Protein AF-A0A183EKH5-F1 (afdb_monomer)

Radius of gyration: 19.79 Å; Cα contacts (8 Å, |Δi|>4): 160; chains: 1; bounding box: 36×44×65 Å

Foldseek 3Di:
DLPQLVVVLLVVLCVVPDDWQHPVLLLVLLVDQPDDGTFNKDFADPVQWDDTPNDIDHLLQSLLCLRPNVPRDDCLQKDFDPPHPADSPDPDRMHGNSNSRIDGDDRPPPPPPDPDDDDDDDDDDDDDDDDDDDPDDDDPVSSVVVCVVVVNDDPDD

Nearest PDB structures (foldseek):
  6fzt-assembly1_B-2  TM=9.802E-01  e=2.307E-14  Homo sapiens
  5x6m-assembly1_F  TM=9.794E-01  e=1.094E-13  Mus musculus
  3kmp-assembly1_B  TM=9.823E-01  e=1.390E-13  Mus musculus
  6tbz-assembly1_A  TM=9.755E-01  e=1.663E-13  Homo sapiens
  6zmn-assembly1_B  TM=9.735E-01  e=9.437E-13  Homo sapiens

Mean predicted aligned error: 12.62 Å

InterPro domains:
  IPR003619 MAD homology 1, Dwarfin-type [PF03165] (4-106)
  IPR003619 MAD homology 1, Dwarfin-type [SM00523] (5-109)
  IPR013019 MAD homology, MH1 [PS51075] (1-111)
  IPR013790 SMAD/Dwarfins [PTHR13703] (4-127)
  IPR036578 SMAD MH1 domain superfamily [G3DSA:3.90.520.10] (1-112)
  IPR036578 SMAD MH1 domain superfamily [SSF56366] (5-106)

pLDDT: mean 77.32, std 22.86, range [30.81, 98.12]

Secondary structure (DSSP, 8-state):
-HHHHHHHHHHHHHH--SSSS-HHHHHHHHHSTTS-----EEEPPTTSPEEETTEEE-HHHHHHHHHT-TT---GGGEEE-TT-SS-TTS--SEEE--GGGEEE-------------------------PPP----PPPHHHHHHHHHHTT------

Sequence (157 aa):
MSVHAVDSLVKKLKKKKVGQGTIEDLEFALANPGSHSKCVTIPRSLDGRLQVSHRKGLPHVIYCRVWRWPDLQSHHELKPLPDCLYPYDSKNQLICINPYHYQRIEPQIIPVAMSHSARFPPILHSRNDTPPSVSNIMPSHVCSLFLLNAGLMFRSV

Organism: NCBI:txid637853

Structure (mmCIF, N/CA/C/O backbone):
data_AF-A0A183EKH5-F1
#
_entry.id   AF-A0A183EKH5-F1
#
loop_
_atom_site.group_PDB
_atom_site.id
_atom_site.type_symbol
_atom_site.label_atom_id
_atom_site.label_alt_id
_atom_site.label_comp_id
_atom_site.label_asym_id
_atom_site.label_entity_id
_atom_site.label_seq_id
_atom_site.pdbx_PDB_ins_code
_atom_site.Cartn_x
_atom_site.Cartn_y
_atom_site.Cartn_z
_atom_site.occupancy
_atom_site.B_iso_or_equiv
_atom_site.auth_seq_id
_atom_site.auth_comp_id
_atom_site.auth_asym_id
_atom_site.auth_atom_id
_atom_site.pdbx_PDB_model_num
ATOM 1 N N . MET A 1 1 ? 14.465 6.029 3.962 1.00 55.97 1 MET A N 1
ATOM 2 C CA . MET A 1 1 ? 13.324 6.224 3.028 1.00 55.97 1 MET A CA 1
ATOM 3 C C . MET A 1 1 ? 12.064 5.519 3.517 1.00 55.97 1 MET A C 1
ATOM 5 O O . MET A 1 1 ? 11.029 6.163 3.600 1.00 55.97 1 MET A O 1
ATOM 9 N N . SER A 1 2 ? 12.155 4.229 3.852 1.00 63.34 2 SER A N 1
ATOM 10 C CA . SER A 1 2 ? 11.034 3.371 4.262 1.00 63.34 2 SER A CA 1
ATOM 11 C C . SER A 1 2 ? 10.343 3.797 5.564 1.00 63.34 2 SER A C 1
ATOM 13 O O . SER A 1 2 ? 9.118 3.837 5.603 1.00 63.34 2 SER A O 1
ATOM 15 N N . VAL A 1 3 ? 11.107 4.184 6.592 1.00 70.19 3 VAL A N 1
ATOM 16 C CA . VAL A 1 3 ? 10.573 4.505 7.934 1.00 70.19 3 VAL A CA 1
ATOM 17 C C . VAL A 1 3 ? 9.527 5.627 7.889 1.00 70.19 3 VAL A C 1
ATOM 19 O O . VAL A 1 3 ? 8.388 5.430 8.297 1.00 70.19 3 VAL A O 1
ATOM 22 N N . HIS A 1 4 ? 9.837 6.762 7.252 1.00 83.19 4 HIS A N 1
ATOM 23 C CA . HIS A 1 4 ? 8.874 7.866 7.137 1.00 83.19 4 HIS A CA 1
ATOM 24 C C . HIS A 1 4 ? 7.619 7.515 6.314 1.00 83.19 4 HIS A C 1
ATOM 26 O O . HIS A 1 4 ? 6.554 8.095 6.544 1.00 83.19 4 HIS A O 1
ATOM 32 N N . ALA A 1 5 ? 7.721 6.587 5.352 1.00 84.75 5 ALA A N 1
ATOM 33 C CA . ALA A 1 5 ? 6.577 6.151 4.545 1.00 84.75 5 ALA A CA 1
ATOM 34 C C . ALA A 1 5 ? 5.585 5.332 5.378 1.00 84.75 5 ALA A C 1
ATOM 36 O O . ALA A 1 5 ? 4.370 5.499 5.235 1.00 84.75 5 ALA A O 1
ATOM 37 N N . VAL A 1 6 ? 6.119 4.485 6.258 1.00 90.00 6 VAL A N 1
ATOM 38 C CA . VAL A 1 6 ? 5.360 3.697 7.228 1.00 90.00 6 VAL A CA 1
ATOM 39 C C . VAL A 1 6 ? 4.699 4.608 8.258 1.00 90.00 6 VAL A C 1
ATOM 41 O O . VAL A 1 6 ? 3.483 4.550 8.411 1.00 90.00 6 VAL A O 1
ATOM 44 N N . ASP A 1 7 ? 5.448 5.513 8.891 1.00 88.69 7 ASP A N 1
ATOM 45 C CA . ASP A 1 7 ? 4.896 6.412 9.915 1.00 88.69 7 ASP A CA 1
ATOM 46 C C . ASP A 1 7 ? 3.736 7.254 9.375 1.00 88.69 7 ASP A C 1
ATOM 48 O O . ASP A 1 7 ? 2.693 7.419 10.016 1.00 88.69 7 ASP A O 1
ATOM 52 N N . SER A 1 8 ? 3.907 7.781 8.159 1.00 89.75 8 SER A N 1
ATOM 53 C CA . SER A 1 8 ? 2.878 8.572 7.479 1.00 89.75 8 SER A CA 1
ATOM 54 C C . SER A 1 8 ? 1.634 7.738 7.178 1.00 89.75 8 SER A C 1
ATOM 56 O O . SER A 1 8 ? 0.511 8.239 7.292 1.00 89.75 8 SER A O 1
ATOM 58 N N . LEU A 1 9 ? 1.817 6.463 6.820 1.00 92.06 9 LEU A N 1
ATOM 59 C CA . LEU A 1 9 ? 0.712 5.545 6.590 1.00 92.06 9 LEU A CA 1
ATOM 60 C C . LEU A 1 9 ? -0.034 5.233 7.880 1.00 92.06 9 LEU A C 1
ATOM 62 O O . LEU A 1 9 ? -1.249 5.388 7.917 1.00 92.06 9 LEU A O 1
ATOM 66 N N . VAL A 1 10 ? 0.677 4.838 8.936 1.00 91.88 10 VAL A N 1
ATOM 67 C CA . VAL A 1 10 ? 0.077 4.472 10.225 1.00 91.88 10 VAL A CA 1
ATOM 68 C C . VAL A 1 10 ? -0.741 5.639 10.772 1.00 91.88 10 VAL A C 1
ATOM 70 O O . VAL A 1 10 ? -1.890 5.459 11.169 1.00 91.88 10 VAL A O 1
ATOM 73 N N . LYS A 1 11 ? -0.214 6.870 10.704 1.00 90.81 11 LYS A N 1
ATOM 74 C CA . LYS A 1 11 ? -0.967 8.081 11.074 1.00 90.81 11 LYS A CA 1
ATOM 75 C C . LYS A 1 11 ? -2.237 8.264 10.239 1.00 90.81 11 LYS A C 1
ATOM 77 O O . LYS A 1 11 ? -3.253 8.707 10.772 1.00 90.81 11 LYS A O 1
ATOM 82 N N . LYS A 1 12 ? -2.197 7.945 8.941 1.00 89.56 12 LYS A N 1
ATOM 83 C CA . LYS A 1 12 ? -3.363 8.024 8.049 1.00 89.56 12 LYS A CA 1
ATOM 84 C C . LYS A 1 12 ? -4.394 6.935 8.372 1.00 89.56 12 LYS A C 1
ATOM 86 O O . LYS A 1 12 ? -5.575 7.256 8.459 1.00 89.56 12 LYS A O 1
ATOM 91 N N . LEU A 1 13 ? -3.966 5.692 8.598 1.00 91.00 13 LEU A N 1
ATOM 92 C CA . LEU A 1 13 ? -4.858 4.571 8.913 1.00 91.00 13 LEU A CA 1
ATOM 93 C C . LEU A 1 13 ? -5.489 4.707 10.304 1.00 91.00 13 LEU A C 1
ATOM 95 O O . LEU A 1 13 ? -6.681 4.482 10.434 1.00 91.00 13 LEU A O 1
ATOM 99 N N . LYS A 1 14 ? -4.763 5.211 11.311 1.00 89.19 14 LYS A N 1
ATOM 100 C CA . LYS A 1 14 ? -5.320 5.487 12.653 1.00 89.19 14 LYS A CA 1
ATOM 101 C C . LYS A 1 14 ? -6.452 6.524 12.652 1.00 89.19 14 LYS A C 1
ATOM 103 O O . LYS A 1 14 ? -7.315 6.500 13.525 1.00 89.19 14 LYS A O 1
ATOM 108 N N . LYS A 1 15 ? -6.471 7.444 11.679 1.00 87.44 15 LYS A N 1
ATOM 109 C CA . LYS A 1 15 ? -7.589 8.391 11.497 1.00 87.44 15 LYS A CA 1
ATOM 110 C C . LYS A 1 15 ? -8.827 7.721 10.892 1.00 87.44 15 LYS A C 1
ATOM 112 O O . LYS A 1 15 ? -9.933 8.225 11.064 1.00 87.44 15 LYS A O 1
ATOM 117 N N . LYS A 1 16 ? -8.655 6.594 10.198 1.00 83.50 16 LYS A N 1
ATOM 118 C CA . LYS A 1 16 ? -9.724 5.809 9.582 1.00 83.50 16 LYS A CA 1
ATOM 119 C C . LYS A 1 16 ? -10.201 4.743 10.573 1.00 83.50 16 LYS A C 1
ATOM 121 O O . LYS A 1 16 ? -9.646 3.656 10.631 1.00 83.50 16 LYS A O 1
ATOM 126 N N . LYS A 1 17 ? -11.226 5.067 11.365 1.00 70.31 17 LYS A N 1
ATOM 127 C CA . LYS A 1 17 ? -11.744 4.166 12.415 1.00 70.31 17 LYS A CA 1
ATOM 128 C C . LYS A 1 17 ? -12.761 3.127 11.928 1.00 70.31 17 LYS A C 1
ATOM 130 O O . LYS A 1 17 ? -13.016 2.167 12.640 1.00 70.31 17 LYS A O 1
ATOM 135 N N . VAL A 1 18 ? -13.378 3.332 10.763 1.00 76.31 18 VAL A N 1
ATOM 136 C CA . VAL A 1 18 ? -14.471 2.483 10.257 1.00 76.31 18 VAL A CA 1
ATOM 137 C C . VAL A 1 18 ? -14.274 2.203 8.765 1.00 76.31 18 VAL A C 1
ATOM 139 O O . VAL A 1 18 ? -13.774 3.054 8.023 1.00 76.31 18 VAL A O 1
ATOM 142 N N . GLY A 1 19 ? -14.681 1.009 8.330 1.00 78.62 19 GLY A N 1
ATOM 143 C CA . GLY A 1 19 ? -14.600 0.540 6.945 1.00 78.62 19 GLY A CA 1
ATOM 144 C C . GLY A 1 19 ? -13.411 -0.387 6.689 1.00 78.62 19 GLY A C 1
ATOM 145 O O . GLY A 1 19 ? -12.677 -0.743 7.599 1.00 78.62 19 GLY A O 1
ATOM 146 N N . GLN A 1 20 ? -13.228 -0.798 5.436 1.00 80.38 20 GLN A N 1
ATOM 147 C CA . GLN A 1 20 ? -12.153 -1.704 5.029 1.00 80.38 20 GLN A CA 1
ATOM 148 C C . GLN A 1 20 ? -10.789 -0.999 4.963 1.00 80.38 20 GLN A C 1
ATOM 150 O O . GLN A 1 20 ? -10.694 0.151 4.521 1.00 80.38 20 GLN A O 1
ATOM 155 N N . GLY A 1 21 ? -9.721 -1.705 5.324 1.00 83.50 21 GLY A N 1
ATOM 156 C CA . GLY A 1 21 ? -8.347 -1.227 5.226 1.00 83.50 21 GLY A CA 1
ATOM 157 C C . GLY A 1 21 ? -7.954 -0.354 6.407 1.00 83.50 21 GLY A C 1
ATOM 158 O O . GLY A 1 21 ? -7.357 0.705 6.202 1.00 83.50 21 GLY A O 1
ATOM 159 N N . THR A 1 22 ? -8.363 -0.757 7.611 1.00 92.12 22 THR A N 1
ATOM 160 C CA . THR A 1 22 ? -7.921 -0.144 8.868 1.00 92.12 22 THR A CA 1
ATOM 161 C C . THR A 1 22 ? -6.474 -0.531 9.187 1.00 92.12 22 THR A C 1
ATOM 163 O O . THR A 1 22 ? -5.808 -1.224 8.411 1.00 92.12 22 THR A O 1
ATOM 166 N N . ILE A 1 23 ? -5.960 -0.053 10.323 1.00 92.69 23 ILE A N 1
ATOM 167 C CA . ILE A 1 23 ? -4.639 -0.468 10.797 1.00 92.69 23 ILE A CA 1
ATOM 168 C C . ILE A 1 23 ? -4.629 -1.959 11.164 1.00 92.69 23 ILE A C 1
ATOM 170 O O . ILE A 1 23 ? -3.678 -2.650 10.821 1.00 92.69 23 ILE A O 1
ATOM 174 N N . GLU A 1 24 ? -5.721 -2.474 11.727 1.00 92.31 24 GLU A N 1
ATOM 175 C CA . GLU A 1 24 ? -5.870 -3.883 12.101 1.00 92.31 24 GLU A CA 1
ATOM 176 C C . GLU A 1 24 ? -5.866 -4.795 10.865 1.00 92.31 24 GLU A C 1
ATOM 178 O O . GLU A 1 24 ? -5.232 -5.846 10.873 1.00 92.31 24 GLU A O 1
ATOM 183 N N . ASP A 1 25 ? -6.511 -4.379 9.765 1.00 93.94 25 ASP A N 1
ATOM 184 C CA . ASP A 1 25 ? -6.457 -5.128 8.501 1.00 93.94 25 ASP A CA 1
ATOM 185 C C . ASP A 1 25 ? -5.016 -5.190 7.943 1.00 93.94 25 ASP A C 1
ATOM 187 O O . ASP A 1 25 ? -4.619 -6.205 7.365 1.00 93.94 25 ASP A O 1
ATOM 191 N N . LEU A 1 26 ? -4.221 -4.121 8.115 1.00 94.31 26 LEU A N 1
ATOM 192 C CA . LEU A 1 26 ? -2.812 -4.097 7.707 1.00 94.31 26 LEU A CA 1
ATOM 193 C C . LEU A 1 26 ? -1.951 -4.994 8.599 1.00 94.31 26 LEU A C 1
ATOM 195 O O . LEU A 1 26 ? -1.151 -5.769 8.082 1.00 94.31 26 LEU A O 1
ATOM 199 N N . GLU A 1 27 ? -2.116 -4.903 9.916 1.00 94.38 27 GLU A N 1
ATOM 200 C CA . GLU A 1 27 ? -1.415 -5.753 10.881 1.00 94.38 27 GLU A CA 1
ATOM 201 C C . GLU A 1 27 ? -1.705 -7.231 10.620 1.00 94.38 27 GLU A C 1
ATOM 203 O O . GLU A 1 27 ? -0.777 -8.033 10.530 1.00 94.38 27 GLU A O 1
ATOM 208 N N . PHE A 1 28 ? -2.976 -7.577 10.393 1.00 94.44 28 PHE A N 1
ATOM 209 C CA . PHE A 1 28 ? -3.379 -8.934 10.050 1.00 94.44 28 PHE A CA 1
ATOM 210 C C . PHE A 1 28 ? -2.701 -9.427 8.768 1.00 94.44 28 PHE A C 1
ATOM 212 O O . PHE A 1 28 ? -2.141 -10.523 8.760 1.00 94.44 28 PHE A O 1
ATOM 219 N N . ALA A 1 29 ? -2.718 -8.624 7.697 1.00 95.06 29 ALA A N 1
ATOM 220 C CA . ALA A 1 29 ? -2.089 -8.989 6.430 1.00 95.06 29 ALA A CA 1
ATOM 221 C C . ALA A 1 29 ? -0.576 -9.216 6.578 1.00 95.06 29 ALA A C 1
ATOM 223 O O . ALA A 1 29 ? -0.037 -10.158 6.005 1.00 95.06 29 ALA A O 1
ATOM 224 N N . LEU A 1 30 ? 0.110 -8.369 7.354 1.00 94.44 30 LEU A N 1
ATOM 225 C CA . LEU A 1 30 ? 1.552 -8.478 7.590 1.00 94.44 30 LEU A CA 1
ATOM 226 C C . LEU A 1 30 ? 1.926 -9.673 8.474 1.00 94.44 30 LEU A C 1
ATOM 228 O O . LEU A 1 30 ? 2.942 -10.314 8.209 1.00 94.44 30 LEU A O 1
ATOM 232 N N . ALA A 1 31 ? 1.107 -9.986 9.479 1.00 94.00 31 ALA A N 1
ATOM 233 C CA . ALA A 1 31 ? 1.336 -11.095 10.402 1.00 94.00 31 ALA A CA 1
ATOM 234 C C . ALA A 1 31 ? 0.973 -12.472 9.822 1.00 94.00 31 ALA A C 1
ATOM 236 O O . ALA A 1 31 ? 1.507 -13.476 10.283 1.00 94.00 31 ALA A O 1
ATOM 237 N N . ASN A 1 32 ? 0.104 -12.537 8.803 1.00 93.12 32 ASN A N 1
ATOM 238 C CA . ASN A 1 32 ? -0.390 -13.795 8.230 1.00 93.12 32 ASN A CA 1
ATOM 239 C C . ASN A 1 32 ? -0.114 -13.906 6.715 1.00 93.12 32 ASN A C 1
ATOM 241 O O . ASN A 1 32 ? -1.059 -13.923 5.917 1.00 93.12 32 ASN A O 1
ATOM 245 N N . PRO A 1 33 ? 1.160 -13.988 6.281 1.00 89.69 33 PRO A N 1
ATOM 246 C CA . PRO A 1 33 ? 1.488 -14.194 4.874 1.00 89.69 33 PRO A CA 1
ATOM 247 C C . PRO A 1 33 ? 0.817 -15.462 4.326 1.00 89.69 33 PRO A C 1
ATOM 249 O O . PRO A 1 33 ? 0.893 -16.523 4.937 1.00 89.69 33 PRO A O 1
ATOM 252 N N . GLY A 1 34 ? 0.180 -15.362 3.158 1.00 86.94 34 GLY A N 1
ATOM 253 C CA . GLY A 1 34 ? -0.512 -16.487 2.512 1.00 86.94 34 GLY A CA 1
ATOM 254 C C . GLY A 1 34 ? -1.980 -16.660 2.917 1.00 86.94 34 GLY A C 1
ATOM 255 O O . GLY A 1 34 ? -2.719 -17.336 2.207 1.00 86.94 34 GLY A O 1
ATOM 256 N N . SER A 1 35 ? -2.435 -16.000 3.984 1.00 93.38 35 SER A N 1
ATOM 257 C CA . SER A 1 35 ? -3.857 -15.935 4.328 1.00 93.38 35 SER A CA 1
ATOM 258 C C . SER A 1 35 ? -4.584 -14.878 3.495 1.00 93.38 35 SER A C 1
ATOM 260 O O . SER A 1 35 ? -4.042 -13.809 3.196 1.00 93.38 35 SER A O 1
ATOM 262 N N . HIS A 1 36 ? -5.851 -15.140 3.165 1.00 94.69 36 HIS A N 1
ATOM 263 C CA . HIS A 1 36 ? -6.703 -14.140 2.523 1.00 94.69 36 HIS A CA 1
ATOM 264 C C . HIS A 1 36 ? -6.902 -12.944 3.466 1.00 94.69 36 HIS A C 1
ATOM 266 O O . HIS A 1 36 ? -7.398 -13.084 4.585 1.00 94.69 36 HIS A O 1
ATOM 272 N N . SER A 1 37 ? -6.505 -11.757 3.012 1.00 95.38 37 SER A N 1
ATOM 273 C CA . SER A 1 37 ? -6.561 -10.511 3.779 1.00 95.38 37 SER A CA 1
ATOM 274 C C . SER A 1 37 ? -7.307 -9.433 2.999 1.00 95.38 37 SER A C 1
ATOM 276 O O . SER A 1 37 ? -7.400 -9.478 1.773 1.00 95.38 37 SER A O 1
ATOM 278 N N . LYS A 1 38 ? -7.874 -8.447 3.700 1.00 95.94 38 LYS A N 1
ATOM 279 C CA . LYS A 1 38 ? -8.622 -7.361 3.051 1.00 95.94 38 LYS A CA 1
ATOM 280 C C . LYS A 1 38 ? -7.681 -6.369 2.361 1.00 95.94 38 LYS A C 1
ATOM 282 O O . LYS A 1 38 ? -6.512 -6.228 2.724 1.00 95.94 38 LYS A O 1
ATOM 287 N N . CYS A 1 39 ? -8.199 -5.617 1.384 1.00 96.81 39 CYS A N 1
ATOM 288 C CA . CYS A 1 39 ? -7.435 -4.502 0.816 1.00 96.81 39 CYS A CA 1
ATOM 289 C C . CYS A 1 39 ? -7.195 -3.433 1.883 1.00 96.81 39 CYS A C 1
ATOM 291 O O . CYS A 1 39 ? -8.142 -2.956 2.505 1.00 96.81 39 CYS A O 1
ATOM 293 N N . VAL A 1 40 ? -5.951 -2.983 2.005 1.00 96.88 40 VAL A N 1
ATOM 294 C CA . VAL A 1 40 ? -5.593 -1.780 2.760 1.00 96.88 40 VAL A CA 1
ATOM 295 C C . VAL A 1 40 ? -5.438 -0.654 1.758 1.00 96.88 40 VAL A C 1
ATOM 297 O O . VAL A 1 40 ? -4.564 -0.723 0.899 1.00 96.88 40 VAL A O 1
ATOM 300 N N . THR A 1 41 ? -6.299 0.360 1.814 1.00 95.69 41 THR A N 1
ATOM 301 C CA . THR A 1 41 ? -6.398 1.362 0.742 1.00 95.69 41 THR A CA 1
ATOM 302 C C . THR A 1 41 ? -6.022 2.766 1.188 1.00 95.69 41 THR A C 1
ATOM 304 O O . THR A 1 41 ? -6.428 3.200 2.268 1.00 95.69 41 THR A O 1
ATOM 307 N N . ILE A 1 42 ? -5.390 3.529 0.298 1.00 94.00 42 ILE A N 1
ATOM 308 C CA . ILE A 1 42 ? -5.203 4.978 0.439 1.00 94.00 42 ILE A CA 1
ATOM 309 C C . ILE A 1 42 ? -5.889 5.741 -0.709 1.00 94.00 42 ILE A C 1
ATOM 311 O O . ILE A 1 42 ? -6.065 5.168 -1.785 1.00 94.00 42 ILE A O 1
ATOM 315 N N . PRO A 1 43 ? -6.244 7.028 -0.525 1.00 93.88 43 PRO A N 1
ATOM 316 C CA . PRO A 1 43 ? -6.743 7.861 -1.619 1.00 93.88 43 PRO A CA 1
ATOM 317 C C . PRO A 1 43 ? -5.728 7.991 -2.761 1.00 93.88 43 PRO A C 1
ATOM 319 O O . PRO A 1 43 ? -4.537 8.205 -2.509 1.00 93.88 43 PRO A O 1
ATOM 322 N N . ARG A 1 44 ? -6.211 7.892 -4.002 1.00 95.38 44 ARG A N 1
ATOM 323 C CA . ARG A 1 44 ? -5.446 8.140 -5.228 1.00 95.38 44 ARG A CA 1
ATOM 324 C C . ARG A 1 44 ? -5.204 9.646 -5.389 1.00 95.38 44 ARG A C 1
ATOM 326 O O . ARG A 1 44 ? -6.137 10.437 -5.310 1.00 95.38 44 ARG A O 1
ATOM 333 N N . SER A 1 45 ? -3.955 10.052 -5.618 1.00 94.94 45 SER A N 1
ATOM 334 C CA . SER A 1 45 ? -3.647 11.418 -6.064 1.00 94.94 45 SER A CA 1
ATOM 335 C C . SER A 1 45 ? -3.984 11.586 -7.549 1.00 94.94 45 SER A C 1
ATOM 337 O O . SER A 1 45 ? -4.079 10.600 -8.276 1.00 94.94 45 SER A O 1
ATOM 339 N N . LEU A 1 46 ? -4.089 12.830 -8.028 1.00 93.12 46 LEU A N 1
ATOM 340 C CA . LEU A 1 46 ? -4.387 13.128 -9.438 1.00 93.12 46 LEU A CA 1
ATOM 341 C C . LEU A 1 46 ? -3.432 12.436 -10.425 1.00 93.12 46 LEU A C 1
ATOM 343 O O . LEU A 1 46 ? -3.852 11.993 -11.485 1.00 93.12 46 LEU A O 1
ATOM 347 N N . ASP A 1 47 ? -2.156 12.312 -10.058 1.00 93.62 47 ASP A N 1
ATOM 348 C CA . ASP A 1 47 ? -1.119 11.659 -10.861 1.00 93.62 47 ASP A CA 1
ATOM 349 C C . ASP A 1 47 ? -0.821 10.212 -10.425 1.00 93.62 47 ASP A C 1
ATOM 351 O O . ASP A 1 47 ? 0.119 9.592 -10.917 1.00 93.62 47 ASP A O 1
ATOM 355 N N . GLY A 1 48 ? -1.570 9.676 -9.457 1.00 94.44 48 GLY A N 1
ATOM 356 C CA . GLY A 1 48 ? -1.376 8.337 -8.901 1.00 94.44 48 GLY A CA 1
ATOM 357 C C . GLY A 1 48 ? -0.079 8.132 -8.104 1.00 94.44 48 GLY A C 1
ATOM 358 O O . GLY A 1 48 ? 0.228 6.991 -7.754 1.00 94.44 48 GLY A O 1
ATOM 359 N N . ARG A 1 49 ? 0.697 9.182 -7.808 1.00 95.06 49 ARG A N 1
ATOM 360 C CA . ARG A 1 49 ? 1.961 9.103 -7.056 1.00 95.06 49 ARG A CA 1
ATOM 361 C C . ARG A 1 49 ? 1.810 9.580 -5.612 1.00 95.06 49 ARG A C 1
ATOM 363 O O . ARG A 1 49 ? 1.200 10.605 -5.326 1.00 95.06 49 ARG A O 1
ATOM 370 N N . LEU A 1 50 ? 2.458 8.874 -4.690 1.00 94.19 50 LEU A N 1
ATOM 371 C CA . LEU A 1 50 ? 2.593 9.280 -3.294 1.00 94.19 50 LEU A CA 1
ATOM 372 C C . LEU A 1 50 ? 3.905 10.043 -3.090 1.00 94.19 50 LEU A C 1
ATOM 374 O O . LEU A 1 50 ? 4.968 9.588 -3.515 1.00 94.19 50 LEU A O 1
ATOM 378 N N . GLN A 1 51 ? 3.830 11.184 -2.403 1.00 92.69 51 GLN A N 1
ATOM 379 C CA . GLN A 1 51 ? 4.998 11.938 -1.955 1.00 92.69 51 GLN A CA 1
ATOM 380 C C . GLN A 1 51 ? 5.313 11.608 -0.493 1.00 92.69 51 GLN A C 1
ATOM 382 O O . GLN A 1 51 ? 4.476 11.804 0.385 1.00 92.69 51 GLN A O 1
ATOM 387 N N . VAL A 1 52 ? 6.534 11.144 -0.231 1.00 89.38 52 VAL A N 1
ATOM 388 C CA . VAL A 1 52 ? 7.054 10.884 1.117 1.00 89.38 52 VAL A CA 1
ATOM 389 C C . VAL A 1 52 ? 8.434 11.518 1.232 1.00 89.38 52 VAL A C 1
ATOM 391 O O . VAL A 1 52 ? 9.331 11.171 0.466 1.00 89.38 52 VAL A O 1
ATOM 394 N N . SER A 1 53 ? 8.613 12.434 2.192 1.00 86.19 53 SER A N 1
ATOM 395 C CA . SER A 1 53 ? 9.904 13.085 2.483 1.00 86.19 53 SER A CA 1
ATOM 396 C C . SER A 1 53 ? 10.613 13.584 1.206 1.00 86.19 53 SER A C 1
ATOM 398 O O . SER A 1 53 ? 11.693 13.132 0.839 1.00 86.19 53 SER A O 1
ATOM 400 N N . HIS A 1 54 ? 9.935 14.472 0.470 1.00 86.12 54 HIS A N 1
ATOM 401 C CA . HIS A 1 54 ? 10.394 15.083 -0.792 1.00 86.12 54 HIS A CA 1
ATOM 402 C C . HIS A 1 54 ? 10.616 14.143 -1.989 1.00 86.12 54 HIS A C 1
ATOM 404 O O . HIS A 1 54 ? 10.958 14.623 -3.067 1.00 86.12 54 HIS A O 1
ATOM 410 N N . ARG A 1 55 ? 10.361 12.834 -1.868 1.00 89.94 55 ARG A N 1
ATOM 411 C CA . ARG A 1 55 ? 10.430 11.904 -3.006 1.00 89.94 55 ARG A CA 1
ATOM 412 C C . ARG A 1 55 ? 9.045 11.434 -3.424 1.00 89.94 55 ARG A C 1
ATOM 414 O O . ARG A 1 55 ? 8.186 11.198 -2.577 1.00 89.94 55 ARG A O 1
ATOM 421 N N . LYS A 1 56 ? 8.833 11.300 -4.735 1.00 92.56 56 LYS A N 1
ATOM 422 C CA . LYS A 1 56 ? 7.592 10.784 -5.328 1.00 92.56 56 LYS A CA 1
ATOM 42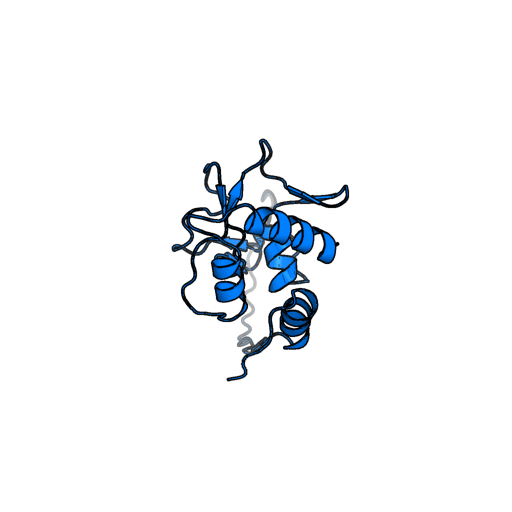3 C C . LYS A 1 56 ? 7.797 9.352 -5.806 1.00 92.56 56 LYS A C 1
ATOM 425 O O . LYS A 1 56 ? 8.824 9.043 -6.400 1.00 92.56 56 LYS A O 1
ATOM 430 N N . GLY A 1 57 ? 6.806 8.499 -5.584 1.00 94.56 57 GLY A N 1
ATOM 431 C CA . GLY A 1 57 ? 6.808 7.127 -6.078 1.00 94.56 57 GLY A CA 1
ATOM 432 C C . GLY A 1 57 ? 5.405 6.538 -6.122 1.00 94.56 57 GLY A C 1
ATOM 433 O O . GLY A 1 57 ? 4.442 7.147 -5.657 1.00 94.56 57 GLY A O 1
ATOM 434 N N . LEU A 1 58 ? 5.284 5.350 -6.701 1.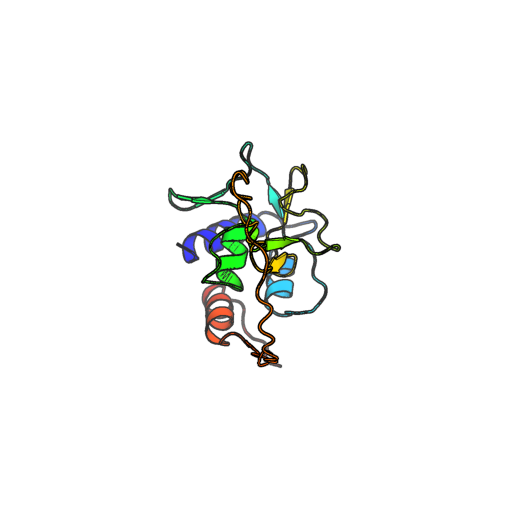00 96.44 58 LEU A N 1
ATOM 435 C CA . LEU A 1 58 ? 4.006 4.652 -6.790 1.00 96.44 58 LEU A CA 1
ATOM 436 C C . LEU A 1 58 ? 3.670 4.007 -5.438 1.00 96.44 58 LEU A C 1
ATOM 438 O O . LEU A 1 58 ? 4.519 3.291 -4.905 1.00 96.44 58 LEU A O 1
ATOM 442 N N . PRO A 1 59 ? 2.470 4.227 -4.866 1.00 96.44 59 PRO A N 1
ATOM 443 C CA . PRO A 1 59 ? 2.175 3.784 -3.505 1.00 96.44 59 PRO A CA 1
ATOM 444 C C . PRO A 1 59 ? 2.354 2.278 -3.298 1.00 96.44 59 PRO A C 1
ATOM 446 O O . PRO A 1 59 ? 3.018 1.862 -2.354 1.00 96.44 59 PRO A O 1
ATOM 449 N N . HIS A 1 60 ? 1.809 1.465 -4.204 1.00 97.31 60 H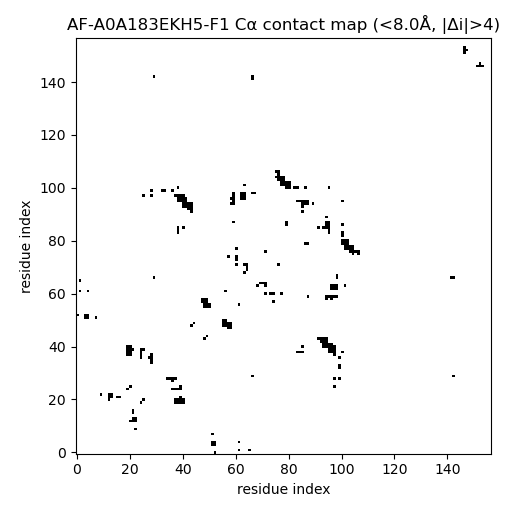IS A N 1
ATOM 450 C CA . HIS A 1 60 ? 1.902 0.008 -4.127 1.00 97.31 60 HIS A CA 1
ATOM 451 C C . HIS A 1 60 ? 3.358 -0.481 -4.227 1.00 97.31 60 HIS A C 1
ATOM 453 O O . HIS A 1 60 ? 3.757 -1.332 -3.440 1.00 97.31 60 HIS A O 1
ATOM 459 N N . VAL A 1 61 ? 4.182 0.118 -5.099 1.00 97.06 61 VAL A N 1
ATOM 460 C CA . VAL A 1 61 ? 5.621 -0.190 -5.203 1.00 97.06 61 VAL A CA 1
ATOM 461 C C . VAL A 1 61 ? 6.358 0.174 -3.917 1.00 97.06 61 VAL A C 1
ATOM 463 O O . VAL A 1 61 ? 7.127 -0.640 -3.414 1.00 97.06 61 VAL A O 1
ATOM 466 N N . ILE A 1 62 ? 6.118 1.373 -3.366 1.00 95.88 62 ILE A N 1
ATOM 467 C CA . ILE A 1 62 ? 6.762 1.831 -2.124 1.00 95.88 62 ILE A CA 1
ATOM 468 C C . ILE A 1 62 ? 6.517 0.810 -1.012 1.00 95.88 62 ILE A C 1
ATOM 470 O O . ILE A 1 62 ? 7.464 0.356 -0.379 1.00 95.88 62 ILE A O 1
ATOM 474 N N . TYR A 1 63 ? 5.260 0.427 -0.796 1.00 96.50 63 TYR A N 1
ATOM 475 C CA . TYR A 1 63 ? 4.886 -0.450 0.309 1.00 96.50 63 TYR A CA 1
ATOM 476 C C . TYR A 1 63 ? 5.255 -1.925 0.072 1.00 96.50 63 TYR A C 1
ATOM 478 O O . TYR A 1 63 ? 5.738 -2.579 0.996 1.00 96.50 63 TYR A O 1
ATOM 486 N N . CYS A 1 64 ? 5.161 -2.439 -1.160 1.00 97.00 64 CYS A N 1
ATOM 487 C CA . CYS A 1 64 ? 5.684 -3.770 -1.497 1.00 97.00 64 CYS A CA 1
ATOM 488 C C . CYS A 1 64 ? 7.204 -3.859 -1.296 1.00 97.00 64 CYS A C 1
ATOM 490 O O . CYS A 1 64 ? 7.696 -4.866 -0.782 1.00 97.00 64 CYS A O 1
ATOM 492 N N . ARG A 1 65 ? 7.948 -2.797 -1.641 1.00 95.25 65 ARG A N 1
ATOM 493 C CA . ARG A 1 65 ? 9.399 -2.735 -1.428 1.00 95.25 65 ARG A CA 1
ATOM 494 C C . ARG A 1 65 ? 9.763 -2.756 0.055 1.00 95.25 65 ARG A C 1
ATOM 496 O O . ARG A 1 65 ? 10.735 -3.392 0.437 1.00 95.25 65 ARG A O 1
ATOM 503 N N . VAL A 1 66 ? 8.985 -2.069 0.892 1.00 94.06 66 VAL A N 1
ATOM 504 C CA . VAL A 1 66 ? 9.225 -2.022 2.343 1.00 94.06 66 VAL A CA 1
ATOM 505 C C . VAL A 1 66 ? 9.027 -3.387 3.003 1.00 94.06 66 VAL A C 1
ATOM 507 O O . VAL A 1 66 ? 9.845 -3.757 3.839 1.00 94.06 66 VAL A O 1
ATOM 510 N N . TRP A 1 67 ? 7.965 -4.118 2.650 1.00 95.06 67 TRP A N 1
ATOM 511 C CA . TRP A 1 67 ? 7.560 -5.313 3.405 1.00 95.06 67 TRP A CA 1
ATOM 512 C C . TRP A 1 67 ? 7.883 -6.658 2.756 1.00 95.06 67 TRP A C 1
ATOM 514 O O . TRP A 1 67 ? 7.868 -7.661 3.462 1.00 95.06 67 TRP A O 1
ATOM 524 N N . ARG A 1 68 ? 8.137 -6.723 1.443 1.00 94.88 68 ARG A N 1
ATOM 525 C CA . ARG A 1 68 ? 8.329 -8.009 0.745 1.00 94.88 68 ARG A CA 1
ATOM 526 C C . ARG A 1 68 ? 9.599 -8.080 -0.089 1.00 94.88 68 ARG A C 1
ATOM 528 O O . ARG A 1 68 ? 10.336 -9.051 0.024 1.00 94.88 68 ARG A O 1
ATOM 535 N N . TRP A 1 69 ? 9.846 -7.076 -0.925 1.00 96.00 69 TRP A N 1
ATOM 536 C CA . TRP A 1 69 ? 10.898 -7.135 -1.946 1.00 96.00 69 TRP A CA 1
ATOM 537 C C . TRP A 1 69 ? 11.774 -5.879 -1.899 1.00 96.00 69 TRP A C 1
ATOM 539 O O . TRP A 1 69 ? 11.529 -4.940 -2.659 1.00 96.00 69 TRP A O 1
ATOM 549 N N . PRO A 1 70 ? 12.776 -5.808 -1.004 1.00 94.12 70 PRO A N 1
ATOM 550 C CA . PRO A 1 70 ? 13.619 -4.616 -0.852 1.00 94.12 70 PRO A CA 1
ATOM 551 C C . PRO A 1 70 ? 14.385 -4.248 -2.132 1.00 94.12 70 PRO A C 1
ATOM 553 O O . PRO A 1 70 ? 14.724 -3.083 -2.339 1.00 94.12 70 PRO A O 1
ATOM 556 N N . ASP A 1 71 ? 14.609 -5.232 -2.998 1.00 94.00 71 ASP A N 1
ATOM 557 C CA . ASP A 1 71 ? 15.263 -5.148 -4.299 1.00 94.00 71 ASP A CA 1
ATOM 558 C C . ASP A 1 71 ? 14.301 -4.858 -5.466 1.00 94.00 71 ASP A C 1
ATOM 560 O O . ASP A 1 71 ? 14.761 -4.741 -6.599 1.00 94.00 71 ASP A O 1
ATOM 564 N N . LEU A 1 72 ? 12.991 -4.721 -5.222 1.00 94.88 72 LEU A N 1
ATOM 565 C CA . LEU A 1 72 ? 11.999 -4.393 -6.252 1.00 94.88 72 LEU A CA 1
ATOM 566 C C . LEU A 1 72 ? 12.385 -3.089 -6.951 1.00 94.88 72 LEU A C 1
ATOM 568 O O . LEU A 1 72 ? 12.443 -2.054 -6.287 1.00 94.88 72 LEU A O 1
ATOM 572 N N . GLN A 1 73 ? 12.592 -3.082 -8.264 1.00 93.38 73 GLN A N 1
ATOM 573 C CA . GLN A 1 73 ? 13.074 -1.902 -8.988 1.00 93.38 73 GLN A CA 1
ATOM 574 C C . GLN A 1 73 ? 11.922 -1.066 -9.539 1.00 93.38 73 GLN A C 1
ATOM 576 O O . GLN A 1 73 ? 11.911 0.159 -9.376 1.00 93.38 73 GLN A O 1
ATOM 581 N N . SER A 1 74 ? 10.924 -1.719 -10.135 1.00 94.19 74 SER A N 1
ATOM 582 C CA . SER A 1 74 ? 9.846 -1.046 -10.864 1.00 94.19 74 SER A CA 1
ATOM 583 C C . SER A 1 74 ? 8.464 -1.663 -10.626 1.00 94.19 74 SER A C 1
ATOM 585 O O . SER A 1 74 ? 8.326 -2.741 -10.059 1.00 94.19 74 SER A O 1
ATOM 587 N N . HIS A 1 75 ? 7.414 -0.970 -11.078 1.00 95.31 75 HIS A N 1
ATOM 588 C CA . HIS A 1 75 ? 6.044 -1.493 -11.041 1.00 95.31 75 HIS A CA 1
ATOM 589 C C . HIS A 1 75 ? 5.792 -2.626 -12.043 1.00 95.31 75 HIS A C 1
ATOM 591 O O . HIS A 1 75 ? 4.871 -3.401 -11.831 1.00 95.31 75 HIS A O 1
ATOM 597 N N . HIS A 1 76 ? 6.608 -2.761 -13.095 1.00 95.81 76 HIS A N 1
ATOM 598 C CA . HIS A 1 76 ? 6.468 -3.843 -14.077 1.00 95.81 76 HIS A CA 1
ATOM 599 C C . HIS A 1 76 ? 6.766 -5.225 -13.487 1.00 95.81 76 HIS A C 1
ATOM 601 O O . HIS A 1 76 ? 6.355 -6.235 -14.045 1.00 95.81 76 HIS A O 1
ATOM 607 N N . GLU A 1 77 ? 7.450 -5.264 -12.346 1.00 97.06 77 GLU A N 1
ATOM 608 C CA . GLU A 1 77 ? 7.679 -6.481 -11.573 1.00 97.06 77 GLU A CA 1
ATOM 609 C C . GLU A 1 77 ? 6.487 -6.839 -10.679 1.00 97.06 77 GLU A C 1
ATOM 611 O O . GLU A 1 77 ? 6.543 -7.850 -9.993 1.00 97.06 77 GLU A O 1
ATOM 616 N N . LEU A 1 78 ? 5.422 -6.031 -10.628 1.00 97.50 78 LEU A N 1
ATOM 617 C CA . LEU A 1 78 ? 4.246 -6.293 -9.802 1.00 97.50 78 LEU A CA 1
ATOM 618 C C . LEU A 1 78 ? 3.013 -6.532 -10.666 1.00 97.50 78 LEU A C 1
ATOM 620 O O . LEU A 1 78 ? 2.667 -5.732 -11.529 1.00 97.50 78 LEU A O 1
ATOM 624 N N . LYS A 1 79 ? 2.283 -7.600 -10.351 1.00 97.56 79 LYS A N 1
ATOM 625 C CA . LYS A 1 79 ? 0.943 -7.857 -10.881 1.00 97.56 79 LYS A CA 1
ATOM 626 C C . LYS A 1 79 ? -0.047 -7.969 -9.721 1.00 97.56 79 LYS A C 1
ATOM 628 O O . LYS A 1 79 ? 0.262 -8.672 -8.760 1.00 97.56 79 LYS A O 1
ATOM 633 N N . PRO A 1 80 ? -1.214 -7.308 -9.760 1.00 97.94 80 PRO A N 1
ATOM 634 C CA . PRO A 1 80 ? -2.225 -7.492 -8.727 1.00 97.94 80 PRO A CA 1
ATOM 635 C C . PRO A 1 80 ? -2.802 -8.912 -8.761 1.00 97.94 80 PRO A C 1
ATOM 637 O O . PRO A 1 80 ? -2.936 -9.513 -9.831 1.00 97.94 80 PRO A O 1
ATOM 640 N N . LEU A 1 81 ? -3.159 -9.434 -7.590 1.00 96.94 81 LEU A N 1
ATOM 641 C CA . LEU A 1 81 ? -3.921 -10.675 -7.478 1.00 96.94 81 LEU A CA 1
ATOM 642 C C . LEU A 1 81 ? -5.402 -10.446 -7.851 1.00 96.94 81 LEU A C 1
ATOM 644 O O . LEU A 1 81 ? -5.893 -9.321 -7.710 1.00 96.94 81 LEU A O 1
ATOM 648 N N . PRO A 1 82 ? -6.128 -11.482 -8.321 1.00 96.12 82 PRO A N 1
ATOM 649 C CA . PRO A 1 82 ? -7.525 -11.347 -8.755 1.00 96.12 82 PRO A CA 1
ATOM 650 C C . PRO A 1 82 ? -8.504 -10.898 -7.659 1.00 96.12 82 PRO A C 1
ATOM 652 O O . PRO A 1 82 ? -9.536 -10.310 -7.963 1.00 96.12 82 PRO A O 1
ATOM 655 N N . ASP A 1 83 ? -8.189 -11.175 -6.396 1.00 94.19 83 ASP A N 1
ATOM 656 C CA . ASP A 1 83 ? -8.978 -10.823 -5.209 1.00 94.19 83 ASP A CA 1
ATOM 657 C C . ASP A 1 83 ? -8.759 -9.372 -4.737 1.00 94.19 83 ASP A C 1
ATOM 659 O O . ASP A 1 83 ? -9.472 -8.868 -3.864 1.00 94.19 83 ASP A O 1
ATOM 663 N N . CYS A 1 84 ? -7.806 -8.653 -5.334 1.00 97.19 84 CYS A N 1
ATOM 664 C CA . CYS A 1 84 ? -7.590 -7.245 -5.045 1.00 97.19 84 CYS A CA 1
ATOM 665 C C . CYS A 1 84 ? -8.705 -6.391 -5.669 1.00 97.19 84 CYS A C 1
ATOM 667 O O . CYS A 1 84 ? -8.774 -6.219 -6.883 1.00 97.19 84 CYS A O 1
ATOM 669 N N . LEU A 1 85 ? -9.544 -5.780 -4.828 1.00 96.00 85 LEU A N 1
ATOM 670 C CA . LEU A 1 85 ? -10.656 -4.921 -5.267 1.00 96.00 85 LEU A CA 1
ATOM 671 C C . LEU A 1 85 ? -10.212 -3.523 -5.734 1.00 96.00 85 LEU A C 1
ATOM 673 O O . LEU A 1 85 ? -10.943 -2.829 -6.440 1.00 96.00 85 LEU A O 1
ATOM 677 N N . TYR A 1 86 ? -9.023 -3.082 -5.318 1.00 97.12 86 TYR A N 1
ATOM 678 C CA . TYR A 1 86 ? -8.515 -1.733 -5.590 1.00 97.12 86 TYR A CA 1
ATOM 679 C C . TYR A 1 86 ? -7.073 -1.762 -6.118 1.00 97.12 86 TYR A C 1
ATOM 681 O O . TYR A 1 86 ? -6.207 -1.096 -5.547 1.00 97.12 86 TYR A O 1
ATOM 689 N N . PRO A 1 87 ? -6.752 -2.537 -7.168 1.00 97.75 87 PRO A N 1
ATOM 690 C CA . PRO A 1 87 ? -5.384 -2.631 -7.662 1.00 97.75 87 PRO A CA 1
ATOM 691 C C . PRO A 1 87 ? -4.927 -1.281 -8.218 1.00 97.75 87 PRO A C 1
ATOM 693 O O . PRO A 1 87 ? -5.747 -0.465 -8.646 1.00 97.75 87 PRO A O 1
ATOM 696 N N . TYR A 1 88 ? -3.618 -1.027 -8.239 1.00 96.56 88 TYR A N 1
ATOM 697 C CA . TYR A 1 88 ? -3.091 0.248 -8.732 1.00 96.56 88 TYR A CA 1
ATOM 698 C C . TYR A 1 88 ? -3.524 0.591 -10.168 1.00 96.56 88 TYR A C 1
ATOM 700 O O . TYR A 1 88 ? -3.758 1.762 -10.460 1.00 96.56 88 TYR A O 1
ATOM 708 N N . ASP A 1 89 ? -3.694 -0.393 -11.044 1.00 93.88 89 ASP A N 1
ATOM 709 C CA . ASP A 1 89 ? -4.104 -0.136 -12.431 1.00 93.88 89 ASP A CA 1
ATOM 710 C C . ASP A 1 89 ? -5.612 0.128 -12.569 1.00 93.88 89 ASP A C 1
ATOM 712 O O . ASP A 1 89 ? -6.081 0.582 -13.614 1.00 93.88 89 ASP A O 1
ATOM 716 N N . SER A 1 90 ? -6.394 -0.091 -11.501 1.00 91.56 90 SER A N 1
ATOM 717 C CA . SER A 1 90 ? -7.804 0.300 -11.491 1.00 91.56 90 SER A CA 1
ATOM 718 C C . SER A 1 90 ? -7.928 1.822 -11.478 1.00 91.56 90 SER A C 1
ATOM 720 O O . SER A 1 90 ? -7.257 2.514 -10.713 1.00 91.56 90 SER A O 1
ATOM 722 N N . LYS A 1 91 ? -8.854 2.379 -12.261 1.00 86.25 91 LYS A N 1
ATOM 723 C CA . LYS A 1 91 ? -9.169 3.821 -12.245 1.00 86.25 91 LYS A CA 1
ATOM 724 C C . LYS A 1 91 ? -9.961 4.252 -10.994 1.00 86.25 91 LYS A C 1
ATOM 726 O O . LYS A 1 91 ? -10.588 5.307 -10.989 1.00 86.25 91 LYS A O 1
ATOM 731 N N . ASN A 1 92 ? -9.935 3.448 -9.930 1.00 92.50 92 ASN A N 1
ATOM 732 C CA . ASN A 1 92 ? -10.636 3.715 -8.683 1.00 92.50 92 ASN A CA 1
ATOM 733 C C . ASN A 1 92 ? -9.989 4.884 -7.926 1.00 92.50 92 ASN A C 1
ATOM 735 O O . ASN A 1 92 ? -8.773 5.090 -7.966 1.00 92.50 92 ASN A O 1
ATOM 739 N N . GLN A 1 93 ? -10.810 5.607 -7.160 1.00 94.25 93 GLN A N 1
ATOM 740 C CA . GLN A 1 93 ? -10.375 6.703 -6.278 1.00 94.25 93 GLN A CA 1
ATOM 741 C C . GLN A 1 93 ? -9.500 6.228 -5.104 1.00 94.25 93 GLN A C 1
ATOM 743 O O . GLN A 1 93 ? -8.911 7.033 -4.382 1.00 94.25 93 GLN A O 1
AT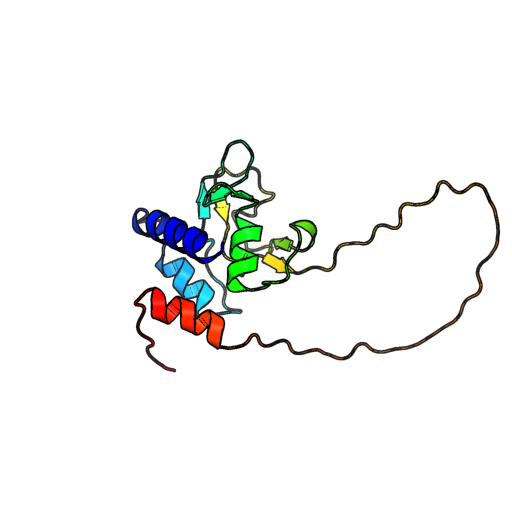OM 748 N N . LEU A 1 94 ? -9.411 4.915 -4.904 1.00 94.75 94 LEU A N 1
ATOM 749 C CA . LEU A 1 94 ? -8.635 4.259 -3.864 1.00 94.75 94 LEU A CA 1
ATOM 750 C C . LEU A 1 94 ? -7.599 3.327 -4.497 1.00 94.75 94 LEU A C 1
ATOM 752 O O . LEU A 1 94 ? -7.860 2.710 -5.527 1.00 94.75 94 LEU A O 1
ATOM 756 N N . ILE A 1 95 ? -6.440 3.212 -3.850 1.00 96.25 95 ILE A N 1
ATOM 757 C CA . ILE A 1 95 ? -5.343 2.320 -4.240 1.00 96.25 95 ILE A CA 1
ATOM 758 C C . ILE A 1 95 ? -5.056 1.375 -3.081 1.00 96.25 95 ILE A C 1
ATOM 760 O O . ILE A 1 95 ? -4.750 1.834 -1.979 1.00 96.25 95 ILE A O 1
ATOM 764 N N . CYS A 1 96 ? -5.107 0.071 -3.337 1.00 97.75 96 CYS A N 1
ATOM 765 C CA . CYS A 1 96 ? -4.648 -0.962 -2.423 1.00 97.75 96 CYS A CA 1
ATOM 766 C C . CYS A 1 96 ? -3.120 -0.944 -2.329 1.00 97.75 96 CYS A C 1
ATOM 768 O O . CYS A 1 96 ? -2.411 -0.964 -3.337 1.00 97.75 96 CYS A O 1
ATOM 770 N N . ILE A 1 97 ? -2.627 -0.936 -1.099 1.00 97.25 97 ILE A N 1
ATOM 771 C CA . ILE A 1 97 ? -1.212 -0.973 -0.734 1.00 97.25 97 ILE A CA 1
ATOM 772 C C . ILE A 1 97 ? -0.856 -2.211 0.098 1.00 97.25 97 ILE A C 1
ATOM 774 O O . ILE A 1 97 ? 0.277 -2.314 0.560 1.00 97.25 97 ILE A O 1
ATOM 778 N N . ASN A 1 98 ? -1.810 -3.126 0.315 1.00 97.50 98 ASN A N 1
ATOM 779 C CA . ASN A 1 98 ? -1.534 -4.407 0.959 1.00 97.50 98 ASN A CA 1
ATOM 780 C C . ASN A 1 98 ? -0.515 -5.161 0.086 1.00 97.50 98 ASN A C 1
ATOM 782 O O . ASN A 1 98 ? -0.836 -5.496 -1.057 1.00 97.50 98 ASN A O 1
ATOM 786 N N . PRO A 1 99 ? 0.708 -5.422 0.579 1.00 97.38 99 PRO A N 1
ATOM 787 C CA . PRO A 1 99 ? 1.756 -5.990 -0.250 1.00 97.38 99 PRO A CA 1
ATOM 788 C C . PRO A 1 99 ? 1.440 -7.429 -0.674 1.00 97.38 99 PRO A C 1
ATOM 790 O O . PRO A 1 99 ? 1.978 -7.878 -1.680 1.00 97.38 99 PRO A O 1
ATOM 793 N N . TYR A 1 100 ? 0.552 -8.138 0.032 1.00 97.69 100 TYR A N 1
ATOM 794 C CA . TYR A 1 100 ? 0.106 -9.493 -0.311 1.00 97.69 100 TYR A CA 1
ATOM 795 C C . TYR A 1 100 ? -1.012 -9.536 -1.355 1.00 97.69 100 TYR A C 1
ATOM 797 O O . TYR A 1 100 ? -1.361 -10.614 -1.810 1.00 97.69 100 TYR A O 1
ATOM 805 N N . HIS A 1 101 ? -1.519 -8.383 -1.802 1.00 98.06 101 HIS A N 1
ATOM 806 C CA . HIS A 1 101 ? -2.438 -8.276 -2.947 1.00 98.06 101 HIS A CA 1
ATOM 807 C C . HIS A 1 101 ? -1.720 -8.094 -4.287 1.00 98.06 101 HIS A C 1
ATOM 809 O O . HIS A 1 101 ? -2.354 -7.840 -5.311 1.00 98.06 101 HIS A O 1
ATOM 815 N N . TYR A 1 102 ? -0.395 -8.224 -4.284 1.00 98.12 102 TYR A N 1
ATOM 816 C CA . TYR A 1 102 ? 0.444 -8.197 -5.472 1.00 98.12 102 TYR A CA 1
ATOM 817 C C . TYR A 1 102 ? 1.326 -9.443 -5.496 1.00 98.12 102 TYR A C 1
ATOM 819 O O . TYR A 1 102 ? 1.776 -9.928 -4.460 1.00 98.12 102 TYR A O 1
ATOM 827 N N . GLN A 1 103 ? 1.612 -9.954 -6.682 1.00 97.19 103 GLN A N 1
ATOM 828 C CA . GLN A 1 103 ? 2.633 -10.966 -6.914 1.00 97.19 103 GLN A CA 1
ATOM 829 C C . GLN A 1 103 ? 3.793 -10.344 -7.682 1.00 97.19 103 GLN A C 1
ATOM 831 O O . GLN A 1 103 ? 3.577 -9.494 -8.551 1.00 97.19 103 GLN A O 1
ATOM 836 N N . ARG A 1 104 ? 5.016 -10.778 -7.364 1.00 97.12 104 ARG A N 1
ATOM 837 C CA . ARG A 1 104 ? 6.185 -10.405 -8.154 1.00 97.12 104 ARG A CA 1
ATOM 838 C C . ARG A 1 104 ? 6.224 -11.256 -9.415 1.00 97.12 104 ARG A C 1
ATOM 840 O O . ARG A 1 104 ? 6.003 -12.463 -9.345 1.00 97.12 104 ARG A O 1
ATOM 847 N N . ILE A 1 105 ? 6.474 -10.621 -10.546 1.00 95.69 105 ILE A N 1
ATOM 848 C CA . ILE A 1 105 ? 6.652 -11.262 -11.845 1.00 95.69 105 ILE A CA 1
ATOM 849 C C . ILE A 1 105 ? 8.005 -10.858 -12.419 1.00 95.69 105 ILE A C 1
ATOM 851 O O . ILE A 1 105 ? 8.504 -9.771 -12.125 1.00 95.69 105 ILE A O 1
ATOM 855 N N . GLU A 1 106 ? 8.581 -11.726 -13.245 1.00 88.56 106 GLU A N 1
ATOM 856 C CA . GLU A 1 106 ? 9.751 -11.355 -14.035 1.00 88.56 106 GLU A CA 1
ATOM 857 C C . GLU A 1 106 ? 9.324 -10.309 -15.077 1.00 88.56 106 GLU A C 1
ATOM 859 O O . GLU A 1 106 ? 8.288 -10.502 -15.736 1.00 88.56 106 GLU A O 1
ATOM 864 N N . PRO A 1 107 ? 10.070 -9.202 -15.247 1.00 77.81 107 PRO A N 1
ATOM 865 C CA . PRO A 1 107 ? 9.824 -8.274 -16.335 1.00 77.81 107 PRO A CA 1
ATOM 866 C C . PRO A 1 107 ? 9.848 -9.041 -17.654 1.00 77.81 107 PRO A C 1
ATOM 868 O O . PRO A 1 107 ? 10.820 -9.720 -17.977 1.00 77.81 107 PRO A O 1
ATOM 871 N N . GLN A 1 108 ? 8.773 -8.933 -18.432 1.00 73.19 108 GLN A N 1
ATOM 872 C CA . GLN A 1 108 ? 8.762 -9.464 -19.789 1.00 73.19 108 GLN A CA 1
ATOM 873 C C . GLN A 1 108 ? 9.829 -8.695 -20.577 1.00 73.19 108 GLN A C 1
ATOM 875 O O . GLN A 1 108 ? 9.622 -7.534 -20.935 1.00 73.19 108 GLN A O 1
ATOM 880 N N . ILE A 1 109 ? 10.986 -9.316 -20.814 1.00 70.44 109 ILE A N 1
ATOM 881 C CA . ILE A 1 109 ? 11.979 -8.797 -21.750 1.00 70.44 109 ILE A CA 1
ATOM 882 C C . ILE A 1 109 ? 11.343 -8.972 -23.122 1.00 70.44 109 ILE A C 1
ATOM 884 O O . ILE A 1 109 ? 11.479 -10.022 -23.738 1.00 70.44 109 ILE A O 1
ATOM 888 N N . ILE A 1 110 ? 10.579 -7.982 -23.581 1.00 60.25 110 ILE A N 1
ATOM 889 C CA . ILE A 1 110 ? 10.174 -7.933 -24.981 1.00 60.25 110 ILE A CA 1
ATOM 890 C C . ILE A 1 110 ? 11.481 -7.684 -25.731 1.00 60.25 110 ILE A C 1
ATOM 892 O O . ILE A 1 110 ? 12.048 -6.596 -25.575 1.00 60.25 110 ILE A O 1
ATOM 896 N N . PRO A 1 111 ? 12.011 -8.650 -26.507 1.00 55.94 111 PRO A N 1
ATOM 897 C CA . PRO A 1 111 ? 13.111 -8.338 -27.392 1.00 55.94 111 PRO A CA 1
ATOM 898 C C . PRO A 1 111 ? 12.546 -7.274 -28.323 1.00 55.94 111 PRO A C 1
ATOM 900 O O . PRO A 1 111 ? 11.565 -7.535 -29.023 1.00 55.94 111 PRO A O 1
ATOM 903 N N . VAL A 1 112 ? 13.100 -6.058 -28.288 1.00 56.97 112 VAL A N 1
ATOM 904 C CA . VAL A 1 112 ? 12.871 -5.098 -29.367 1.00 56.97 112 VAL A CA 1
ATOM 905 C C . VAL A 1 112 ? 13.183 -5.879 -30.629 1.00 56.97 112 VAL A C 1
ATOM 907 O O . VAL A 1 112 ? 14.330 -6.273 -30.845 1.00 56.97 112 VAL A O 1
ATOM 910 N N . ALA A 1 113 ? 12.145 -6.195 -31.403 1.00 55.78 113 ALA A N 1
ATOM 911 C CA . ALA A 1 113 ? 12.319 -6.752 -32.719 1.00 55.78 113 ALA A CA 1
ATOM 912 C C . ALA A 1 113 ? 13.117 -5.692 -33.468 1.00 55.78 113 ALA A C 1
ATOM 914 O O . ALA A 1 113 ? 12.580 -4.657 -33.865 1.00 55.78 113 ALA A O 1
ATOM 915 N N . MET A 1 114 ? 14.427 -5.917 -33.574 1.00 54.09 114 MET A N 1
ATOM 916 C CA . MET A 1 114 ? 15.250 -5.222 -34.537 1.00 54.09 114 MET A CA 1
ATOM 917 C C . MET A 1 114 ? 14.491 -5.331 -35.852 1.00 54.09 114 MET A C 1
ATOM 919 O O . MET A 1 114 ? 14.071 -6.422 -36.243 1.00 54.09 114 MET A O 1
ATOM 923 N N . SER A 1 115 ? 14.221 -4.189 -36.474 1.00 46.69 115 SER A N 1
ATOM 924 C CA . SER A 1 115 ? 13.662 -4.123 -37.815 1.00 46.69 115 SER A CA 1
ATOM 925 C C . SER A 1 115 ? 14.498 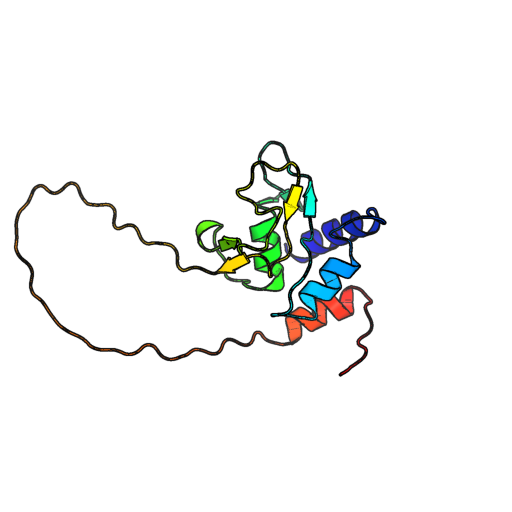-5.036 -38.710 1.00 46.69 115 SER A C 1
ATOM 927 O O . SER A 1 115 ? 15.635 -4.707 -39.048 1.00 46.69 115 SER A O 1
ATOM 929 N N . HIS A 1 116 ? 13.967 -6.220 -39.018 1.00 50.12 116 HIS A N 1
ATOM 930 C CA . HIS A 1 116 ? 14.645 -7.222 -39.820 1.00 50.12 116 HIS A CA 1
ATOM 931 C C . HIS A 1 116 ? 14.761 -6.697 -41.249 1.00 50.12 116 HIS A C 1
ATOM 933 O O . HIS A 1 116 ? 13.833 -6.804 -42.046 1.00 50.12 116 HIS A O 1
ATOM 939 N N . SER A 1 117 ? 15.940 -6.190 -41.588 1.00 46.41 117 SER A N 1
ATOM 940 C CA . SER A 1 117 ? 16.496 -6.384 -42.918 1.00 46.41 117 SER A CA 1
ATOM 941 C C . SER A 1 117 ? 17.876 -7.004 -42.758 1.00 46.41 117 SER A C 1
ATOM 943 O O . SER A 1 117 ? 18.869 -6.298 -42.661 1.00 46.41 117 SER A O 1
ATOM 945 N N . ALA A 1 118 ? 17.911 -8.331 -42.633 1.00 39.41 118 ALA A N 1
ATO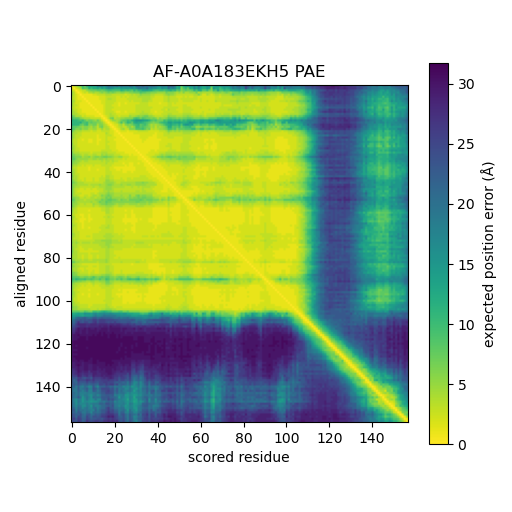M 946 C CA . ALA A 1 118 ? 18.929 -9.207 -43.214 1.00 39.41 118 ALA A CA 1
ATOM 947 C C . ALA A 1 118 ? 18.700 -10.650 -42.735 1.00 39.41 118 ALA A C 1
ATOM 949 O O . ALA A 1 118 ? 18.678 -10.950 -41.546 1.00 39.41 118 ALA A O 1
ATOM 950 N N . ARG A 1 119 ? 18.502 -11.523 -43.722 1.00 45.72 119 ARG A N 1
ATOM 951 C CA . ARG A 1 119 ? 18.438 -12.990 -43.666 1.00 45.72 119 ARG A CA 1
ATOM 952 C C . ARG A 1 119 ? 19.653 -13.575 -42.935 1.00 45.72 119 ARG A C 1
ATOM 954 O O . ARG A 1 119 ? 20.727 -13.115 -43.269 1.00 45.72 119 ARG A O 1
ATOM 961 N N . PHE A 1 120 ? 19.487 -14.602 -42.087 1.00 39.25 120 PHE A N 1
ATOM 962 C CA . PHE A 1 120 ? 20.299 -15.848 -42.010 1.00 39.25 120 PHE A CA 1
ATOM 963 C C . PHE A 1 120 ? 19.637 -16.874 -41.034 1.00 39.25 120 PHE A C 1
ATOM 965 O O . PHE A 1 120 ? 18.926 -16.444 -40.126 1.00 39.25 120 PHE A O 1
ATOM 972 N N . PRO A 1 121 ? 19.779 -18.209 -41.242 1.00 42.50 121 PRO A N 1
ATOM 973 C CA . PRO A 1 121 ? 18.955 -19.260 -40.610 1.00 42.50 121 PRO A CA 1
ATOM 974 C C . PRO A 1 121 ? 19.511 -19.782 -39.258 1.00 42.50 121 PRO A C 1
ATOM 976 O O . PRO A 1 121 ? 20.651 -19.467 -38.913 1.00 42.50 121 PRO A O 1
ATOM 979 N N . PRO A 1 122 ? 18.738 -20.576 -38.476 1.00 44.53 122 PRO A N 1
ATOM 980 C CA . PRO A 1 122 ? 19.029 -20.840 -37.067 1.00 44.53 122 PRO A CA 1
ATOM 981 C C . PRO A 1 122 ? 19.929 -22.068 -36.857 1.00 44.53 122 PRO A C 1
ATOM 983 O O . PRO A 1 122 ? 19.731 -23.107 -37.485 1.00 44.53 122 PRO A O 1
ATOM 986 N N . ILE A 1 123 ? 20.859 -21.987 -35.899 1.00 44.66 123 ILE A N 1
ATOM 987 C CA . ILE A 1 123 ? 21.504 -23.167 -35.306 1.00 44.66 123 ILE A CA 1
ATOM 988 C C . ILE A 1 123 ? 20.809 -23.462 -33.974 1.00 44.66 123 ILE A C 1
ATOM 990 O O . ILE A 1 123 ? 20.940 -22.711 -33.009 1.00 44.66 123 ILE A O 1
ATOM 994 N N . LEU A 1 124 ? 20.074 -24.574 -33.932 1.00 43.94 124 LEU A N 1
ATOM 995 C CA . LEU A 1 124 ? 19.582 -25.195 -32.705 1.00 43.94 124 LEU A CA 1
ATOM 996 C C . LEU A 1 124 ? 20.775 -25.702 -31.883 1.00 43.94 124 LEU A C 1
ATOM 998 O O . LEU A 1 124 ? 21.532 -26.546 -32.354 1.00 43.94 124 LEU A O 1
ATOM 1002 N N . HIS A 1 125 ? 20.907 -25.235 -30.643 1.00 41.00 125 HIS A N 1
ATOM 1003 C CA . HIS A 1 125 ? 21.643 -25.952 -29.604 1.00 41.00 125 HIS A CA 1
ATOM 1004 C C . HIS A 1 125 ? 20.739 -26.130 -28.387 1.00 41.00 125 HIS A C 1
ATOM 1006 O O . HIS A 1 125 ? 20.333 -25.173 -27.734 1.00 41.00 125 HIS A O 1
ATOM 1012 N N . SER A 1 126 ? 20.420 -27.394 -28.129 1.00 35.03 126 SER A N 1
ATOM 1013 C CA . SER A 1 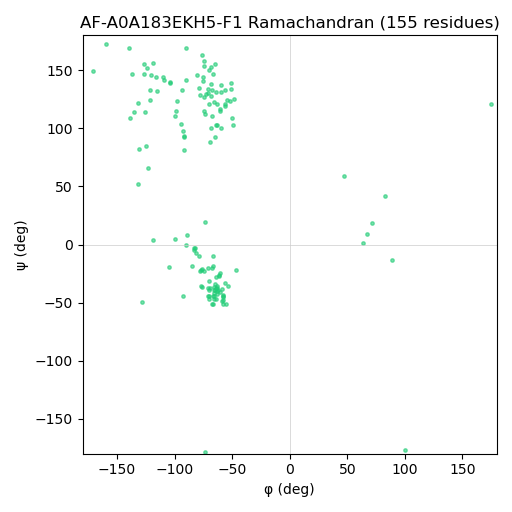126 ? 19.651 -27.882 -26.993 1.00 35.03 126 SER A CA 1
ATOM 1014 C C . SER A 1 126 ? 20.516 -27.839 -25.734 1.00 35.03 126 SER A C 1
ATOM 1016 O O . SER A 1 126 ? 21.597 -28.430 -25.726 1.00 35.03 126 SER A O 1
ATOM 1018 N N . ARG A 1 127 ? 20.047 -27.199 -24.660 1.00 38.16 127 ARG A N 1
ATOM 1019 C CA . ARG A 1 127 ? 20.525 -27.474 -23.297 1.00 38.16 127 ARG A CA 1
ATOM 1020 C C . ARG A 1 127 ? 19.333 -27.560 -22.355 1.00 38.16 127 ARG A C 1
ATOM 1022 O O . ARG A 1 127 ? 18.597 -26.597 -22.173 1.00 38.16 127 ARG A O 1
ATOM 1029 N N . ASN A 1 128 ? 19.146 -28.768 -21.834 1.00 40.12 128 ASN A N 1
ATOM 1030 C CA . ASN A 1 128 ? 18.297 -29.064 -20.696 1.00 40.12 128 ASN A CA 1
ATOM 1031 C C . ASN A 1 128 ? 19.026 -28.579 -19.448 1.00 40.12 128 ASN A C 1
ATOM 1033 O O . ASN A 1 128 ? 20.049 -29.165 -19.117 1.00 40.12 128 ASN A O 1
ATOM 1037 N N . ASP A 1 129 ? 18.482 -27.588 -18.752 1.00 36.25 129 ASP A N 1
ATOM 1038 C CA . ASP A 1 129 ? 18.879 -27.275 -17.382 1.00 36.25 129 ASP A CA 1
ATOM 1039 C C . ASP A 1 129 ? 17.613 -26.957 -16.574 1.00 36.25 129 ASP A C 1
ATOM 1041 O O . ASP A 1 129 ? 16.930 -25.953 -16.777 1.00 36.25 129 ASP A O 1
ATOM 1045 N N . THR A 1 130 ? 17.256 -27.878 -15.683 1.00 44.56 130 THR A N 1
ATOM 1046 C CA . THR A 1 130 ? 16.243 -27.695 -14.637 1.00 44.56 130 THR A CA 1
ATOM 1047 C C . THR A 1 130 ? 16.632 -26.533 -13.716 1.00 44.56 130 THR A C 1
ATOM 1049 O O . THR A 1 130 ? 17.760 -26.535 -13.218 1.00 44.56 130 THR A O 1
ATOM 1052 N N . PRO A 1 131 ? 15.740 -25.572 -13.409 1.00 41.66 131 PRO A N 1
ATOM 1053 C CA . PRO A 1 131 ? 16.055 -24.529 -12.440 1.00 41.66 131 PRO A CA 1
ATOM 1054 C C . PRO A 1 131 ? 15.992 -25.086 -11.006 1.00 41.66 131 PRO A C 1
ATOM 1056 O O . PRO A 1 131 ? 15.080 -25.857 -10.690 1.00 41.66 131 PRO A O 1
ATOM 1059 N N . PRO A 1 132 ? 16.913 -24.692 -10.106 1.00 35.38 132 PRO A N 1
ATOM 1060 C CA . PRO A 1 132 ? 16.811 -25.044 -8.701 1.00 35.38 132 PRO A CA 1
ATOM 1061 C C . PRO A 1 132 ? 15.662 -24.260 -8.058 1.00 35.38 132 PRO A C 1
ATOM 1063 O O . PRO A 1 132 ? 15.521 -23.047 -8.223 1.00 35.38 132 PRO A O 1
ATOM 1066 N N . SER A 1 133 ? 14.841 -24.964 -7.287 1.00 41.66 133 SER A N 1
ATOM 1067 C CA . SER A 1 133 ? 13.855 -24.392 -6.378 1.00 41.66 133 SER A CA 1
ATOM 1068 C C . SER A 1 133 ? 14.562 -23.593 -5.280 1.00 41.66 133 SER A C 1
ATOM 1070 O O . SER A 1 133 ? 15.099 -24.176 -4.338 1.00 41.66 133 SER A O 1
ATOM 1072 N N . VAL A 1 134 ? 14.561 -22.262 -5.382 1.00 40.38 134 VAL A N 1
ATOM 1073 C CA . VAL A 1 134 ? 15.037 -21.388 -4.303 1.00 40.38 134 VAL A CA 1
ATOM 1074 C C . VAL A 1 134 ? 13.852 -21.006 -3.420 1.00 40.38 134 VAL A C 1
ATOM 1076 O O . VAL A 1 134 ? 13.081 -20.093 -3.714 1.00 40.38 134 VAL A O 1
ATOM 1079 N N . SER A 1 135 ? 13.706 -21.733 -2.316 1.00 47.03 135 SER A N 1
ATOM 1080 C CA . SER A 1 135 ? 12.874 -21.354 -1.179 1.00 47.03 135 SER A CA 1
ATOM 1081 C C . SER A 1 135 ? 13.442 -20.088 -0.525 1.00 47.03 135 SER A C 1
ATOM 1083 O O . SER A 1 135 ? 14.299 -20.166 0.351 1.00 47.03 135 SER A O 1
ATOM 1085 N N . ASN A 1 136 ? 12.969 -18.913 -0.941 1.00 40.16 136 ASN A N 1
ATOM 1086 C CA . ASN A 1 136 ? 13.300 -17.648 -0.283 1.00 40.16 136 ASN A CA 1
ATOM 1087 C C . ASN A 1 136 ? 12.259 -17.322 0.791 1.00 40.16 136 ASN A C 1
ATOM 1089 O O . ASN A 1 136 ? 11.334 -16.536 0.589 1.00 40.16 136 ASN A O 1
ATOM 1093 N N . ILE A 1 137 ? 12.438 -17.949 1.952 1.00 50.19 137 ILE A N 1
ATOM 1094 C CA . ILE A 1 137 ? 11.908 -17.460 3.225 1.00 50.19 137 ILE A CA 1
ATOM 1095 C C . ILE A 1 137 ? 12.708 -16.196 3.573 1.00 50.19 137 ILE A C 1
ATOM 1097 O O . ILE A 1 137 ? 13.934 -16.238 3.668 1.00 50.19 137 ILE A O 1
ATOM 1101 N N . MET A 1 138 ? 12.032 -15.054 3.717 1.00 47.88 138 MET A N 1
ATOM 1102 C CA . MET A 1 138 ? 12.666 -13.807 4.162 1.00 47.88 138 MET A CA 1
ATOM 110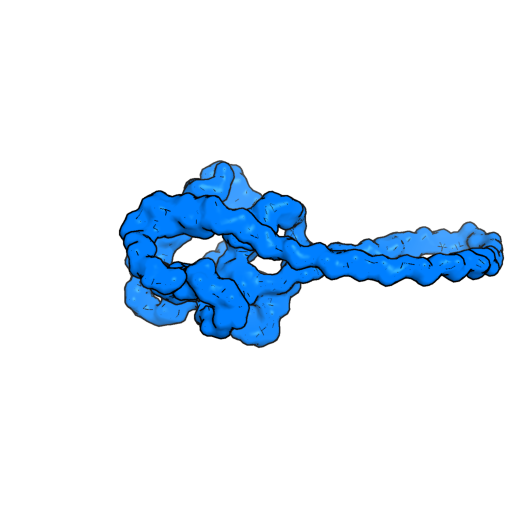3 C C . MET A 1 138 ? 13.102 -13.897 5.637 1.00 47.88 138 MET A C 1
ATOM 1105 O O . MET A 1 138 ? 12.468 -14.608 6.421 1.00 47.88 138 MET A O 1
ATOM 1109 N N . PRO A 1 139 ? 14.141 -13.144 6.051 1.00 40.31 139 PRO A N 1
ATOM 1110 C CA . PRO A 1 139 ? 14.635 -13.155 7.421 1.00 40.31 139 PRO A CA 1
ATOM 1111 C C . PRO A 1 139 ? 13.601 -12.523 8.357 1.00 40.31 139 PRO A C 1
ATOM 1113 O O . PRO A 1 139 ? 13.177 -11.381 8.161 1.00 40.31 139 PRO A O 1
ATOM 1116 N N . SER A 1 140 ? 13.253 -13.242 9.421 1.00 48.47 140 SER A N 1
ATOM 1117 C CA . SER A 1 140 ? 12.341 -12.838 10.504 1.00 48.47 140 SER A CA 1
ATOM 1118 C C . SER A 1 140 ? 12.592 -11.430 11.075 1.00 48.47 140 SER A C 1
ATOM 1120 O O . SER A 1 140 ? 11.680 -10.807 11.612 1.00 48.47 140 SER A O 1
ATOM 1122 N N . HIS A 1 141 ? 13.794 -10.872 10.913 1.00 46.81 141 HIS A N 1
ATOM 1123 C CA . HIS A 1 141 ? 14.192 -9.580 11.473 1.00 46.81 141 HIS A CA 1
ATOM 1124 C C . HIS A 1 141 ? 13.426 -8.359 10.936 1.00 46.81 141 HIS A C 1
ATOM 1126 O O . HIS A 1 141 ? 13.196 -7.425 11.702 1.00 46.81 141 HIS A O 1
ATOM 1132 N N . VAL A 1 142 ? 13.012 -8.325 9.662 1.00 48.44 142 VAL A N 1
ATOM 1133 C CA . VAL A 1 142 ? 12.331 -7.134 9.096 1.00 48.44 142 VAL A CA 1
ATOM 1134 C C . VAL A 1 142 ? 10.872 -7.056 9.558 1.00 48.44 142 VAL A C 1
ATOM 1136 O O . VAL A 1 142 ? 10.373 -5.970 9.855 1.00 48.44 142 VAL A O 1
ATOM 1139 N N . CYS A 1 143 ? 10.217 -8.213 9.702 1.00 49.72 143 CYS A N 1
ATOM 1140 C CA . CYS A 1 143 ? 8.883 -8.317 10.294 1.00 49.72 143 CYS A CA 1
ATOM 1141 C C . CYS A 1 143 ? 8.930 -7.952 11.790 1.00 49.72 143 CYS A C 1
ATOM 1143 O O . CYS A 1 143 ? 8.147 -7.123 12.258 1.00 49.72 143 CYS A O 1
ATOM 1145 N N . SER A 1 144 ? 9.934 -8.462 12.514 1.00 46.66 144 SER A N 1
ATOM 1146 C CA . SER A 1 144 ? 10.140 -8.157 13.933 1.00 46.66 144 SER A CA 1
ATOM 1147 C C . SER A 1 144 ? 10.431 -6.680 14.204 1.00 46.66 144 SER A C 1
ATOM 1149 O O . SER A 1 144 ? 9.930 -6.152 15.190 1.00 46.66 144 SER A O 1
ATOM 1151 N N . LEU A 1 145 ? 11.178 -5.973 13.344 1.00 49.53 145 LEU A N 1
ATOM 1152 C CA . LEU A 1 145 ? 11.472 -4.545 13.547 1.00 49.53 145 LEU A CA 1
ATOM 1153 C C . 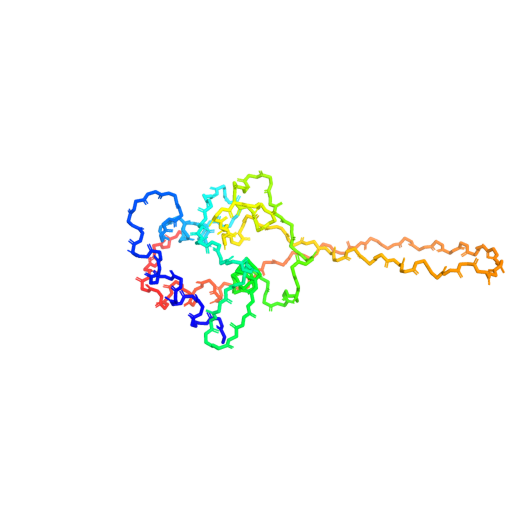LEU A 1 145 ? 10.243 -3.643 13.357 1.00 49.53 145 LEU A C 1
ATOM 1155 O O . LEU A 1 145 ? 10.146 -2.598 14.000 1.00 49.53 145 LEU A O 1
ATOM 1159 N N . PHE A 1 146 ? 9.316 -4.024 12.477 1.00 51.19 146 PHE A N 1
ATOM 1160 C CA . PHE A 1 146 ? 8.047 -3.318 12.306 1.00 51.19 146 PHE A CA 1
ATOM 1161 C C . PHE A 1 146 ? 7.129 -3.545 13.513 1.00 51.19 146 PHE A C 1
ATOM 1163 O O . PHE A 1 146 ? 6.584 -2.584 14.049 1.00 51.19 146 PHE A O 1
ATOM 1170 N N . LEU A 1 147 ? 7.028 -4.791 13.987 1.00 51.34 147 LEU A N 1
ATOM 1171 C CA . LEU A 1 147 ? 6.235 -5.150 15.167 1.00 51.34 147 LEU A CA 1
ATOM 1172 C C . LEU A 1 147 ? 6.796 -4.521 16.459 1.00 51.34 147 LEU A C 1
ATOM 1174 O O . LEU A 1 147 ? 6.029 -3.952 17.237 1.00 51.34 147 LEU A O 1
ATOM 1178 N N . LEU A 1 148 ? 8.125 -4.512 16.649 1.00 48.91 148 LEU A N 1
ATOM 1179 C CA . LEU A 1 148 ? 8.772 -3.867 17.802 1.00 48.91 148 LEU A CA 1
ATOM 1180 C C . LEU A 1 148 ? 8.596 -2.341 17.806 1.00 48.91 148 LEU A C 1
ATOM 1182 O O . LEU A 1 148 ? 8.250 -1.773 18.838 1.00 48.91 148 LEU A O 1
ATOM 1186 N N . ASN A 1 149 ? 8.828 -1.660 16.676 1.00 43.59 149 ASN A N 1
ATOM 1187 C CA . ASN A 1 149 ? 8.770 -0.191 16.629 1.00 43.59 149 ASN A CA 1
ATOM 1188 C C . ASN A 1 149 ? 7.334 0.362 16.611 1.00 43.59 149 ASN A C 1
ATOM 1190 O O . ASN A 1 149 ? 7.118 1.515 16.980 1.00 43.59 149 ASN A O 1
ATOM 1194 N N . ALA A 1 150 ? 6.346 -0.442 16.205 1.00 49.28 150 ALA A N 1
ATOM 1195 C CA . ALA A 1 150 ? 4.935 -0.061 16.227 1.00 49.28 150 ALA A CA 1
ATOM 1196 C C . ALA A 1 150 ? 4.256 -0.252 17.601 1.00 49.28 150 ALA A C 1
ATOM 1198 O O . ALA A 1 150 ? 3.102 0.150 17.756 1.00 49.28 150 ALA A O 1
ATOM 1199 N N . GLY A 1 151 ? 4.948 -0.822 18.600 1.00 41.81 151 GLY A N 1
ATOM 1200 C CA . GLY A 1 151 ? 4.387 -1.090 19.932 1.00 41.81 151 GLY A CA 1
ATOM 1201 C C . GLY A 1 151 ? 3.362 -2.232 19.962 1.00 41.81 151 GLY A C 1
ATOM 1202 O O . GLY A 1 151 ? 2.571 -2.323 20.899 1.00 41.81 151 GLY A O 1
ATOM 1203 N N . LEU A 1 152 ? 3.358 -3.095 18.943 1.00 50.41 152 LEU A N 1
ATOM 1204 C CA . LEU A 1 152 ? 2.445 -4.228 18.813 1.00 50.41 152 LEU A CA 1
ATOM 1205 C C . LEU A 1 152 ? 3.106 -5.455 19.447 1.00 50.41 152 LEU A C 1
ATOM 1207 O O . LEU A 1 152 ? 3.917 -6.141 18.829 1.00 50.41 152 LEU A O 1
ATOM 1211 N N . MET A 1 153 ? 2.799 -5.677 20.725 1.00 36.91 153 MET A N 1
ATOM 1212 C CA . MET A 1 153 ? 3.263 -6.823 21.510 1.00 36.91 153 MET A CA 1
ATOM 1213 C C . MET A 1 153 ? 2.983 -8.148 20.785 1.00 36.91 153 MET A C 1
ATOM 1215 O O . MET A 1 153 ? 1.834 -8.473 20.485 1.00 36.91 153 MET A O 1
ATOM 1219 N N . PHE A 1 154 ? 4.037 -8.938 20.568 1.00 38.78 154 PHE A N 1
ATOM 1220 C CA . PHE A 1 154 ? 3.938 -10.352 20.216 1.00 38.78 154 PHE A CA 1
ATOM 1221 C C . PHE A 1 154 ? 3.125 -11.087 21.297 1.00 38.78 154 PHE A C 1
ATOM 1223 O O . PHE A 1 154 ? 3.550 -11.165 22.449 1.00 38.78 154 PHE A O 1
ATOM 1230 N N . ARG A 1 155 ? 1.988 -11.688 20.930 1.00 30.81 155 ARG A N 1
ATOM 1231 C CA . ARG A 1 155 ? 1.575 -12.949 21.559 1.00 30.81 155 ARG A CA 1
ATOM 1232 C C . ARG A 1 155 ? 2.096 -14.047 20.649 1.00 30.81 155 ARG A C 1
ATOM 1234 O O . ARG A 1 155 ? 1.580 -14.235 19.553 1.00 30.81 155 ARG A O 1
ATOM 1241 N N . SER A 1 156 ? 3.181 -14.669 21.090 1.00 31.03 156 SER A N 1
ATOM 1242 C CA . SER A 1 156 ? 3.793 -15.828 20.459 1.00 31.03 156 SER A CA 1
ATOM 1243 C C . SER A 1 156 ? 2.750 -16.915 20.199 1.00 31.03 156 SER A C 1
ATOM 1245 O O . SER A 1 156 ? 1.975 -17.248 21.098 1.00 31.03 156 SER A O 1
ATOM 1247 N N . VAL A 1 157 ? 2.777 -17.476 18.995 1.00 33.94 157 VAL A N 1
ATOM 1248 C CA . VAL A 1 157 ? 2.482 -18.892 18.762 1.00 33.94 157 VAL A CA 1
ATOM 1249 C C . VAL A 1 157 ? 3.746 -19.485 18.169 1.00 33.94 157 VAL A C 1
ATOM 1251 O O . VAL A 1 157 ? 4.297 -18.831 17.253 1.00 33.94 157 VAL A O 1
#

Solvent-accessible surface area (backbone atoms only — not comparable to full-atom values): 10084 Å² total; per-residue (Å²): 121,60,66,65,48,49,55,55,44,52,59,54,25,68,71,44,84,75,74,85,28,26,53,65,42,45,51,49,41,70,74,38,76,92,56,95,58,66,59,22,55,45,79,52,44,99,83,54,51,42,77,49,95,94,41,76,43,47,51,43,53,56,40,24,25,68,76,76,36,78,80,64,86,60,64,73,32,50,42,66,41,93,86,42,88,32,35,74,90,46,94,52,68,38,28,32,38,41,50,85,41,42,43,81,46,78,64,81,79,71,74,77,76,68,83,83,84,74,91,83,85,88,82,90,76,92,77,92,73,84,80,82,87,77,83,79,78,76,71,68,63,65,62,49,51,54,35,61,73,70,70,54,77,83,79,84,130